Protein AF-A0A9D7HA29-F1 (afdb_monomer_lite)

Radius of gyration: 18.34 Å; chains: 1; bounding box: 44×27×56 Å

Sequence (119 aa):
MEEQPLTALDWIAALVAGTNLVALLAFPVIGRSFGSIFQDLGGANVPLLTRLATSFWFPGAMALPGAAALAMALRTKVPLATRRAFIIGAFAMAVAGLALCALGLYLPIFRIADAIKAD

Foldseek 3Di:
DDQDDDDPVLVVLLVLLVVLLVCLLCQLVVLVVLQVVCVVVPVVPQDPLLVLLNDNVNSNVLSVQLVVLSVVLPDPPDHPVSSSVSSVVSSVSSVVSSVSSVCSSCVVVVVVVVVVVVD

pLDDT: mean 85.87, std 10.63, range [49.31, 96.75]

Structure (mmCIF, N/CA/C/O backbone):
data_AF-A0A9D7HA29-F1
#
_entry.id   AF-A0A9D7HA29-F1
#
loop_
_atom_site.group_PDB
_atom_site.id
_atom_site.type_symbol
_atom_site.label_atom_id
_atom_site.label_alt_id
_atom_site.label_comp_id
_atom_site.label_asym_id
_atom_site.label_entity_id
_atom_site.label_seq_id
_atom_site.pdbx_PDB_ins_code
_atom_site.Cartn_x
_atom_site.Cartn_y
_atom_site.Cartn_z
_atom_site.occupancy
_atom_site.B_iso_or_equiv
_atom_site.auth_seq_id
_atom_site.auth_comp_id
_atom_site.auth_asym_id
_atom_site.auth_atom_id
_atom_site.pdbx_PDB_model_num
ATOM 1 N N . MET A 1 1 ? -24.868 2.699 25.990 1.00 53.12 1 MET A N 1
ATOM 2 C CA . MET A 1 1 ? -24.625 1.758 24.880 1.00 53.12 1 MET A CA 1
ATOM 3 C C . MET A 1 1 ? -23.230 1.210 25.091 1.00 53.12 1 MET A C 1
ATOM 5 O O . MET A 1 1 ? -22.305 2.010 25.092 1.00 53.12 1 MET A O 1
ATOM 9 N N . GLU A 1 2 ? -23.081 -0.080 25.384 1.00 49.31 2 GLU A N 1
ATOM 10 C CA . GLU A 1 2 ? -21.754 -0.703 25.461 1.00 49.31 2 GLU A CA 1
ATOM 11 C C . GLU A 1 2 ? -21.075 -0.593 24.094 1.00 49.31 2 GLU A C 1
ATOM 13 O O . GLU A 1 2 ? -21.612 -1.046 23.081 1.00 49.31 2 GLU A O 1
ATOM 18 N N . GLU A 1 3 ? -19.910 0.049 24.051 1.00 59.66 3 GLU A N 1
ATOM 19 C CA . GLU A 1 3 ? -19.065 0.020 22.866 1.00 59.66 3 GLU A CA 1
ATOM 20 C C . GLU A 1 3 ? -18.491 -1.392 22.739 1.00 59.66 3 GLU A C 1
ATOM 22 O O . GLU A 1 3 ? -17.606 -1.787 23.496 1.00 59.66 3 GLU A O 1
ATOM 27 N N . GLN A 1 4 ? -19.014 -2.181 21.799 1.00 73.88 4 GLN A N 1
ATOM 28 C CA . GLN A 1 4 ? -18.411 -3.472 21.487 1.00 73.88 4 GLN A CA 1
ATOM 29 C C . GLN A 1 4 ? -16.973 -3.245 20.984 1.00 73.88 4 GLN A C 1
ATOM 31 O O . GLN A 1 4 ? -16.764 -2.421 20.087 1.00 73.88 4 GLN A O 1
ATOM 36 N N . PRO A 1 5 ? -15.969 -3.945 21.537 1.00 84.31 5 PRO A N 1
ATOM 37 C CA . PRO A 1 5 ? -14.583 -3.761 21.131 1.00 84.31 5 PRO A CA 1
ATOM 38 C C . PRO A 1 5 ? -14.324 -4.289 19.709 1.00 84.31 5 PRO A C 1
ATOM 40 O O . PRO A 1 5 ? -15.063 -5.122 19.175 1.00 84.31 5 PRO A O 1
ATOM 43 N N . LEU A 1 6 ? -13.236 -3.809 19.091 1.00 88.75 6 LEU A N 1
ATOM 44 C CA . LEU A 1 6 ? -12.702 -4.410 17.865 1.00 88.75 6 LEU A CA 1
ATOM 45 C C . LEU A 1 6 ? -12.325 -5.871 18.122 1.00 88.75 6 LEU A C 1
ATOM 47 O O . LEU A 1 6 ? -11.799 -6.215 19.182 1.00 88.75 6 LEU A O 1
ATOM 51 N N . THR A 1 7 ? -12.582 -6.720 17.133 1.00 93.25 7 THR A N 1
ATOM 52 C CA . THR A 1 7 ? -12.265 -8.147 17.207 1.00 93.25 7 THR A CA 1
ATOM 53 C C . THR A 1 7 ? -10.782 -8.400 16.936 1.00 93.25 7 THR A C 1
ATOM 55 O O . THR A 1 7 ? -10.077 -7.551 16.392 1.00 93.25 7 THR A O 1
ATOM 58 N N . ALA A 1 8 ? -10.303 -9.604 17.259 1.00 94.56 8 ALA A N 1
ATOM 59 C CA . ALA A 1 8 ? -8.954 -10.031 16.885 1.00 94.56 8 ALA A CA 1
ATOM 60 C C . ALA A 1 8 ? -8.719 -9.952 15.363 1.00 94.56 8 ALA A C 1
ATOM 62 O O . ALA A 1 8 ? -7.650 -9.534 14.926 1.00 94.56 8 ALA A O 1
ATOM 63 N N . LEU A 1 9 ? -9.732 -10.289 14.555 1.00 93.94 9 LEU A N 1
ATOM 64 C CA . LEU A 1 9 ? -9.646 -10.217 13.096 1.00 93.94 9 LEU A CA 1
ATOM 65 C C . LEU A 1 9 ? -9.490 -8.772 12.600 1.00 93.94 9 LEU A C 1
ATOM 67 O O . LEU A 1 9 ? -8.688 -8.524 11.702 1.00 93.94 9 LEU A O 1
ATOM 71 N N . ASP A 1 10 ? -10.196 -7.820 13.220 1.00 94.19 10 ASP A N 1
ATOM 72 C CA . ASP A 1 10 ? -10.066 -6.391 12.907 1.00 94.19 10 ASP A CA 1
ATOM 73 C C . ASP A 1 10 ? -8.627 -5.901 13.158 1.00 94.19 10 ASP A C 1
ATOM 75 O O . ASP A 1 10 ? -8.058 -5.169 12.347 1.00 94.19 10 ASP A O 1
ATOM 79 N N . TRP A 1 11 ? -8.006 -6.345 14.256 1.00 95.06 11 TRP A N 1
ATOM 80 C CA . TRP A 1 11 ? -6.619 -6.005 14.582 1.00 95.06 11 TRP A CA 1
ATOM 81 C C . TRP A 1 11 ? -5.604 -6.640 13.633 1.00 95.06 11 TRP A C 1
ATOM 83 O O . TRP A 1 11 ? -4.657 -5.967 13.228 1.00 95.06 11 TRP A O 1
ATOM 93 N N . ILE A 1 12 ? -5.808 -7.899 13.237 1.00 96.25 12 ILE A N 1
ATOM 94 C CA . ILE A 1 12 ? -4.960 -8.562 12.236 1.00 96.25 12 ILE A CA 1
ATOM 95 C C . ILE A 1 12 ? -5.047 -7.813 10.903 1.00 96.25 12 ILE A C 1
ATOM 97 O O . ILE A 1 12 ? -4.016 -7.498 10.310 1.00 96.25 12 ILE A O 1
ATOM 101 N N . ALA A 1 13 ? -6.256 -7.468 10.454 1.00 93.94 13 ALA A N 1
ATOM 102 C CA . ALA A 1 13 ? -6.450 -6.710 9.221 1.00 93.94 13 ALA A CA 1
ATOM 103 C C . ALA A 1 13 ? -5.777 -5.329 9.290 1.00 93.94 13 ALA A C 1
ATOM 105 O O . ALA A 1 13 ? -5.097 -4.935 8.344 1.00 93.94 13 ALA A O 1
ATOM 106 N N . ALA A 1 14 ? -5.903 -4.623 10.417 1.00 94.88 14 ALA A N 1
ATOM 107 C CA . ALA A 1 14 ? -5.237 -3.342 10.642 1.00 94.88 14 ALA A CA 1
ATOM 108 C C . ALA A 1 14 ? -3.703 -3.466 10.630 1.00 94.88 14 ALA A C 1
ATOM 110 O O . ALA A 1 14 ? -3.031 -2.619 10.039 1.00 94.88 14 ALA A O 1
ATOM 111 N N . LEU A 1 15 ? -3.150 -4.524 11.233 1.00 96.75 15 LEU A N 1
ATOM 112 C CA . LEU A 1 15 ? -1.711 -4.789 11.240 1.00 96.75 15 LEU A CA 1
ATOM 113 C C . LEU A 1 15 ? -1.192 -5.065 9.825 1.00 96.75 15 LEU A C 1
ATOM 115 O O . LEU A 1 15 ? -0.233 -4.427 9.401 1.00 96.75 15 LEU A O 1
ATOM 119 N N . VAL A 1 16 ? -1.853 -5.958 9.081 1.00 96.50 16 VAL A N 1
ATOM 120 C CA . VAL A 1 16 ? -1.470 -6.298 7.699 1.00 96.50 16 VAL A CA 1
ATOM 121 C C . VAL A 1 16 ? -1.615 -5.089 6.771 1.00 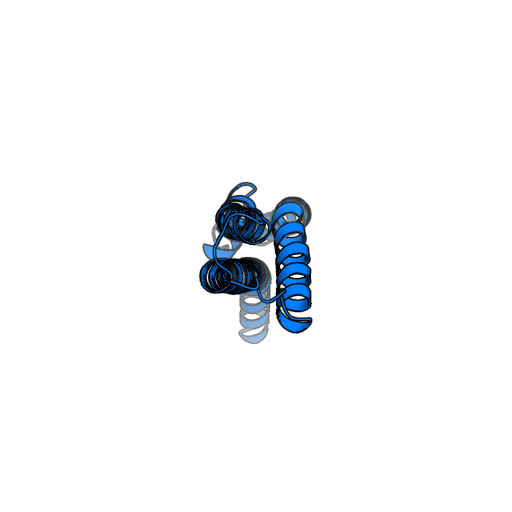96.50 16 VAL A C 1
ATOM 123 O O . VAL A 1 16 ? -0.743 -4.831 5.940 1.00 96.50 16 VAL A O 1
ATOM 126 N N . ALA A 1 17 ? -2.686 -4.305 6.927 1.00 95.88 17 ALA A N 1
ATOM 127 C CA . ALA A 1 17 ? -2.842 -3.043 6.211 1.00 95.88 17 ALA A CA 1
ATOM 128 C C . ALA A 1 17 ? -1.676 -2.097 6.527 1.00 95.88 17 ALA A C 1
ATOM 130 O O . ALA A 1 17 ? -1.046 -1.572 5.612 1.00 95.88 17 ALA A O 1
ATOM 131 N N . GLY A 1 18 ? -1.345 -1.931 7.809 1.00 95.56 18 GLY A N 1
ATOM 132 C CA . GLY A 1 18 ? -0.228 -1.109 8.264 1.00 95.56 18 GLY A CA 1
ATOM 133 C C . GLY A 1 18 ? 1.110 -1.536 7.662 1.00 95.56 18 GLY A C 1
ATOM 134 O O . GLY A 1 18 ? 1.818 -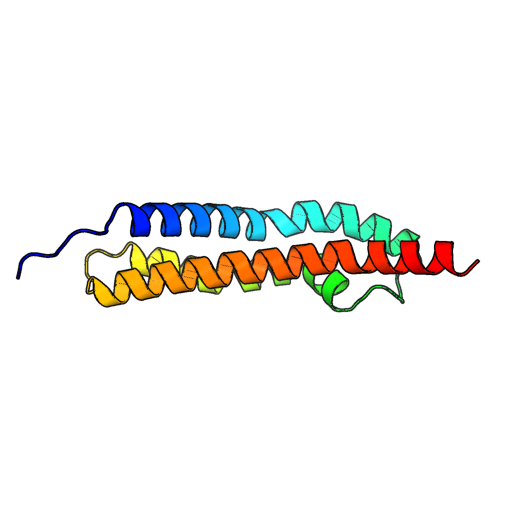0.696 7.106 1.00 95.56 18 GLY A O 1
ATOM 135 N N . THR A 1 19 ? 1.444 -2.828 7.691 1.00 96.38 19 THR A N 1
ATOM 136 C CA . THR A 1 19 ? 2.700 -3.327 7.106 1.00 96.38 19 THR A CA 1
ATOM 137 C C . THR A 1 19 ? 2.746 -3.123 5.594 1.00 96.38 19 THR A C 1
ATOM 139 O O . THR A 1 19 ? 3.776 -2.705 5.071 1.00 96.38 19 THR A O 1
ATOM 142 N N . ASN A 1 20 ? 1.631 -3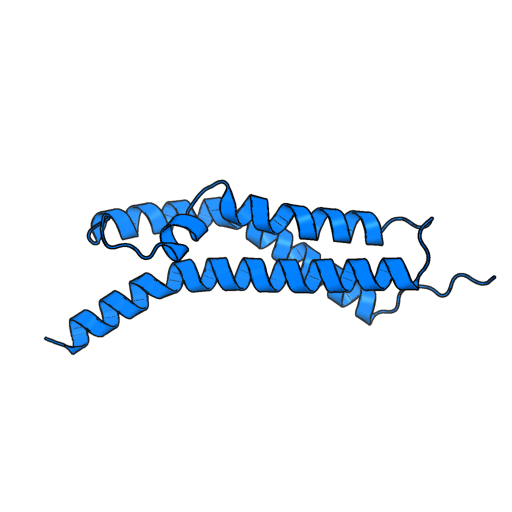.338 4.889 1.00 94.69 20 ASN A N 1
ATOM 143 C CA . ASN A 1 20 ? 1.552 -3.112 3.443 1.00 94.69 20 ASN A CA 1
ATOM 144 C C . ASN A 1 20 ? 1.669 -1.625 3.077 1.00 94.69 20 ASN A C 1
ATOM 146 O O . ASN A 1 20 ? 2.302 -1.285 2.080 1.00 94.69 20 ASN A O 1
ATOM 150 N N . LEU A 1 21 ? 1.108 -0.727 3.890 1.00 94.94 21 LEU A N 1
ATOM 151 C CA . LEU A 1 21 ? 1.265 0.718 3.714 1.00 94.94 21 LEU A CA 1
ATOM 152 C C . LEU A 1 21 ? 2.714 1.155 3.926 1.00 94.94 21 LEU A C 1
ATOM 154 O O . LEU A 1 21 ? 3.236 1.937 3.135 1.00 94.94 21 LEU A O 1
ATOM 158 N N . VAL A 1 22 ? 3.388 0.620 4.947 1.00 94.44 22 VAL A N 1
ATOM 159 C CA . VAL A 1 22 ? 4.824 0.857 5.155 1.00 94.44 22 VAL A CA 1
ATOM 160 C C . VAL A 1 22 ? 5.630 0.334 3.966 1.00 94.44 22 VAL A C 1
ATOM 162 O O . VAL A 1 22 ? 6.496 1.047 3.464 1.00 94.44 22 VAL A O 1
ATOM 165 N N . ALA A 1 23 ? 5.315 -0.861 3.460 1.00 92.56 23 ALA A N 1
ATOM 166 C CA . ALA A 1 23 ? 5.959 -1.410 2.270 1.00 92.56 23 ALA A CA 1
ATOM 167 C C . ALA A 1 23 ? 5.744 -0.520 1.033 1.00 92.56 23 ALA A C 1
ATOM 169 O O . ALA A 1 23 ? 6.697 -0.268 0.300 1.00 92.56 23 ALA A O 1
ATOM 170 N N . LEU A 1 24 ? 4.535 0.018 0.830 1.00 91.75 24 LEU A N 1
ATOM 171 C CA . LEU A 1 24 ? 4.239 0.980 -0.238 1.00 91.75 24 LEU A CA 1
ATOM 172 C C . LEU A 1 24 ? 5.042 2.278 -0.106 1.00 91.75 24 LEU A C 1
ATOM 174 O O . LEU A 1 24 ? 5.546 2.790 -1.102 1.00 91.75 24 LEU A O 1
ATOM 178 N N . LEU A 1 25 ? 5.199 2.796 1.112 1.00 90.81 25 LEU A N 1
ATOM 179 C CA . LEU A 1 25 ? 6.006 3.991 1.374 1.00 90.81 25 LEU A CA 1
ATOM 180 C C . LEU A 1 25 ? 7.509 3.736 1.201 1.00 90.81 25 LEU A C 1
ATOM 182 O O . LEU A 1 25 ? 8.235 4.636 0.785 1.00 90.81 25 LEU A O 1
ATOM 186 N N . ALA A 1 26 ? 7.976 2.521 1.488 1.00 89.12 26 ALA A N 1
ATOM 187 C CA . ALA A 1 26 ? 9.356 2.097 1.253 1.00 89.12 26 ALA A CA 1
ATOM 188 C C . ALA A 1 26 ? 9.621 1.723 -0.219 1.00 89.12 26 ALA A C 1
ATOM 190 O O . ALA A 1 26 ? 10.772 1.712 -0.661 1.00 89.12 26 ALA A O 1
ATOM 191 N N . PHE A 1 27 ? 8.570 1.454 -0.997 1.00 87.12 27 PHE A N 1
ATOM 192 C CA . PHE A 1 27 ? 8.661 0.999 -2.382 1.00 87.12 27 PHE A CA 1
ATOM 193 C C . PHE A 1 27 ? 9.508 1.901 -3.296 1.00 87.12 27 PHE A C 1
ATOM 195 O O . PHE A 1 27 ? 10.278 1.352 -4.078 1.00 87.12 27 PHE A O 1
ATOM 202 N N . PRO A 1 28 ? 9.478 3.248 -3.209 1.00 83.44 28 PRO A N 1
ATOM 203 C CA . PRO A 1 28 ? 10.334 4.113 -4.025 1.00 83.44 28 PRO A CA 1
ATOM 204 C C . PRO A 1 28 ? 11.838 3.870 -3.856 1.00 83.44 28 PRO A C 1
ATOM 206 O O . PRO A 1 28 ? 12.608 4.126 -4.784 1.00 83.44 28 PRO A O 1
ATOM 209 N N . VAL A 1 29 ? 12.271 3.376 -2.691 1.00 84.31 29 VAL A N 1
ATOM 210 C CA . VAL A 1 29 ? 13.676 3.010 -2.450 1.00 84.31 29 VAL A CA 1
ATOM 211 C C . VAL A 1 29 ? 14.048 1.802 -3.306 1.00 84.31 29 VAL A C 1
ATOM 213 O O . VAL A 1 29 ? 15.065 1.824 -3.992 1.00 84.31 29 VAL A O 1
ATOM 216 N N . ILE A 1 30 ? 13.176 0.793 -3.334 1.00 79.06 30 ILE A N 1
ATOM 217 C CA . ILE A 1 30 ? 13.331 -0.417 -4.149 1.00 79.06 30 ILE A CA 1
ATOM 218 C C . ILE A 1 30 ? 13.198 -0.067 -5.640 1.00 79.06 30 ILE A C 1
ATOM 220 O O . ILE A 1 30 ? 14.031 -0.451 -6.459 1.00 79.06 30 ILE A O 1
ATOM 224 N N . GLY A 1 31 ? 12.188 0.729 -5.994 1.00 75.50 31 GLY A N 1
ATOM 225 C CA . GLY A 1 31 ? 11.883 1.142 -7.361 1.00 75.50 31 GLY A CA 1
ATOM 226 C C . GLY A 1 31 ? 13.009 1.922 -8.043 1.00 75.50 31 GLY A C 1
ATOM 227 O O . GLY A 1 31 ? 13.150 1.812 -9.258 1.00 75.50 31 GLY A O 1
ATOM 228 N N . ARG A 1 32 ? 13.856 2.647 -7.295 1.00 76.81 32 ARG A N 1
ATOM 229 C CA . ARG A 1 32 ? 15.057 3.298 -7.853 1.00 76.81 32 ARG A CA 1
ATOM 230 C C . ARG A 1 32 ? 16.077 2.296 -8.384 1.00 76.81 32 ARG A C 1
ATOM 232 O O . ARG A 1 32 ? 16.581 2.499 -9.483 1.00 76.81 32 ARG A O 1
ATOM 239 N N . SER A 1 33 ? 16.351 1.229 -7.636 1.00 78.00 33 SER A N 1
ATOM 240 C CA . SER A 1 33 ? 17.293 0.184 -8.055 1.00 78.00 33 SER A CA 1
ATOM 241 C C . SER A 1 33 ? 16.806 -0.553 -9.303 1.00 78.00 33 SER A C 1
ATOM 243 O O . SER A 1 33 ? 17.596 -0.859 -10.188 1.00 78.00 33 SER A O 1
ATOM 245 N N . PHE A 1 34 ? 15.497 -0.790 -9.412 1.00 75.75 34 PHE A N 1
ATOM 246 C CA . PHE A 1 34 ? 14.904 -1.371 -10.620 1.00 75.75 34 PHE A CA 1
ATOM 247 C C . PHE A 1 34 ? 14.833 -0.375 -11.784 1.00 75.75 34 PHE A C 1
ATOM 249 O O . PHE A 1 34 ? 14.992 -0.759 -12.939 1.00 75.75 34 PHE A O 1
ATOM 256 N N . GLY A 1 35 ? 14.628 0.911 -11.495 1.00 72.62 35 GLY A N 1
ATOM 257 C CA . GLY A 1 35 ? 14.556 1.966 -12.501 1.00 72.62 35 GLY A CA 1
ATOM 258 C C . GLY A 1 35 ? 15.830 2.095 -13.335 1.00 72.62 35 GLY A C 1
ATOM 259 O O . GLY A 1 35 ? 15.724 2.228 -14.551 1.00 72.62 35 GLY A O 1
ATOM 260 N N . SER A 1 36 ? 17.016 2.005 -12.720 1.00 73.62 36 SER A N 1
ATOM 261 C CA . SER A 1 36 ? 18.283 2.023 -13.469 1.00 73.62 36 SER A CA 1
ATOM 262 C C . SER A 1 36 ? 18.412 0.807 -14.389 1.00 73.62 36 SER A C 1
ATOM 264 O O . SER A 1 36 ? 18.703 0.970 -15.568 1.00 73.62 36 SER A O 1
ATOM 266 N N . ILE A 1 37 ? 18.068 -0.387 -13.893 1.00 76.12 37 ILE A N 1
ATOM 267 C CA . ILE A 1 37 ? 18.082 -1.632 -14.682 1.00 76.12 37 ILE A CA 1
ATOM 268 C C . ILE A 1 37 ? 17.159 -1.518 -15.906 1.00 76.12 37 ILE A C 1
ATOM 270 O O . ILE A 1 37 ? 17.521 -1.923 -17.007 1.00 76.12 37 ILE A O 1
ATOM 274 N N . PHE A 1 38 ? 15.963 -0.943 -15.748 1.00 74.12 38 PHE A N 1
ATOM 275 C CA . PHE A 1 38 ? 15.026 -0.791 -16.866 1.00 74.12 38 PHE A CA 1
ATOM 276 C C . PHE A 1 38 ? 15.426 0.293 -17.873 1.00 74.12 38 PHE A C 1
ATOM 278 O O . PHE A 1 38 ? 14.988 0.227 -19.022 1.00 74.12 38 PHE A O 1
ATOM 285 N N . GLN A 1 39 ? 16.241 1.277 -17.483 1.00 70.94 39 GLN A N 1
ATOM 286 C CA . GLN A 1 39 ? 16.810 2.225 -18.442 1.00 70.94 39 GLN A CA 1
ATOM 287 C C . GLN A 1 39 ? 17.840 1.548 -19.348 1.00 70.94 39 GLN A C 1
ATOM 289 O O . GLN A 1 39 ? 17.788 1.757 -20.563 1.00 70.94 39 GLN A O 1
ATOM 294 N N . ASP A 1 40 ? 18.673 0.674 -18.781 1.00 70.50 40 ASP A N 1
ATOM 295 C CA . ASP A 1 40 ? 19.680 -0.096 -19.522 1.00 70.50 40 ASP A CA 1
ATOM 296 C C . ASP A 1 40 ? 19.048 -1.079 -20.528 1.00 70.50 40 ASP A C 1
ATOM 298 O O . ASP A 1 40 ? 19.629 -1.375 -21.569 1.00 70.50 40 ASP A O 1
ATOM 302 N N . LEU A 1 41 ? 17.818 -1.537 -20.269 1.00 65.94 41 LEU A N 1
ATOM 303 C CA . LEU A 1 41 ? 17.085 -2.506 -21.099 1.00 65.94 41 LEU A CA 1
ATOM 304 C C . LEU A 1 41 ? 16.228 -1.870 -22.217 1.00 65.94 41 LEU A C 1
ATOM 306 O O . LEU A 1 41 ? 15.375 -2.539 -22.800 1.00 65.94 41 LEU A O 1
ATOM 310 N N . GLY A 1 42 ? 16.443 -0.589 -22.541 1.00 63.66 42 GLY A N 1
ATOM 311 C CA . GLY A 1 42 ? 15.775 0.091 -23.663 1.00 63.66 42 GLY A CA 1
ATOM 312 C C . GLY A 1 42 ? 14.689 1.084 -23.241 1.00 63.66 42 GLY A C 1
ATOM 313 O O . GLY A 1 42 ? 13.600 1.087 -23.819 1.00 63.66 42 GLY A O 1
ATOM 314 N N . GLY A 1 43 ? 15.006 1.933 -22.251 1.00 61.97 43 GLY A N 1
ATOM 315 C CA . GLY A 1 43 ? 14.142 2.813 -21.439 1.00 61.97 43 GLY A CA 1
ATOM 316 C C . GLY A 1 43 ? 12.915 3.533 -22.043 1.00 61.97 43 GLY A C 1
ATOM 317 O O . GLY A 1 43 ? 12.093 4.035 -21.277 1.00 61.97 43 GLY A O 1
ATOM 318 N N . ALA A 1 44 ? 12.721 3.568 -23.364 1.00 61.00 44 ALA A N 1
ATOM 319 C CA . ALA A 1 44 ? 11.510 4.080 -24.015 1.00 61.00 44 ALA A CA 1
ATOM 320 C C . ALA A 1 44 ? 10.352 3.056 -24.089 1.00 61.00 44 ALA A C 1
ATOM 322 O O . ALA A 1 44 ? 9.191 3.462 -24.104 1.00 61.00 44 ALA A O 1
ATOM 323 N N . ASN A 1 45 ? 10.637 1.746 -24.077 1.00 69.31 45 ASN A N 1
ATOM 324 C CA . ASN A 1 45 ? 9.628 0.680 -24.249 1.00 69.31 45 ASN A CA 1
ATOM 325 C C . ASN A 1 45 ? 9.091 0.087 -22.932 1.00 69.31 45 ASN A C 1
ATOM 327 O O . ASN A 1 45 ? 8.354 -0.908 -22.925 1.00 69.31 45 ASN A O 1
ATOM 331 N N . VAL A 1 46 ? 9.447 0.698 -21.803 1.00 76.38 46 VAL A N 1
ATOM 332 C CA . VAL A 1 46 ? 9.055 0.226 -20.474 1.00 76.38 46 VAL A CA 1
ATOM 333 C C . VAL A 1 46 ? 7.541 0.431 -20.270 1.00 76.38 46 VAL A C 1
ATOM 335 O O . VAL A 1 46 ? 7.039 1.529 -20.533 1.00 76.38 46 VAL A O 1
ATOM 338 N N . PRO A 1 47 ? 6.787 -0.587 -19.801 1.00 83.38 47 PRO A N 1
ATOM 339 C CA . PRO A 1 47 ? 5.345 -0.474 -19.582 1.00 83.38 47 PRO A CA 1
ATOM 340 C C . PRO A 1 47 ? 4.965 0.727 -18.705 1.00 83.38 47 PRO A C 1
ATOM 342 O O . PRO A 1 47 ? 5.651 1.054 -17.736 1.00 83.38 47 PRO A O 1
ATOM 345 N N . LEU A 1 48 ? 3.822 1.358 -19.000 1.00 86.31 48 LEU A N 1
ATOM 346 C CA . LEU A 1 48 ? 3.340 2.522 -18.245 1.00 86.31 48 LEU A CA 1
ATOM 347 C C . LEU A 1 48 ? 3.218 2.223 -16.745 1.00 86.31 48 LEU A C 1
ATOM 349 O O . LEU A 1 48 ? 3.647 3.028 -15.922 1.00 86.31 48 LEU A O 1
ATOM 353 N N . LEU A 1 49 ? 2.680 1.051 -16.393 1.00 86.19 49 LEU A N 1
ATOM 354 C CA . LEU A 1 49 ? 2.523 0.644 -14.997 1.00 86.19 49 LEU A CA 1
ATOM 355 C C . LEU A 1 49 ? 3.873 0.508 -14.282 1.00 86.19 49 LEU A C 1
ATOM 357 O O . LEU A 1 49 ? 3.977 0.887 -13.122 1.00 86.19 49 LEU A O 1
ATOM 361 N N . THR A 1 50 ? 4.918 0.046 -14.970 1.00 85.50 50 THR A N 1
ATOM 362 C CA . THR A 1 50 ? 6.286 0.006 -14.436 1.00 85.50 50 THR A CA 1
ATOM 363 C C . THR A 1 50 ? 6.799 1.410 -14.162 1.00 85.50 50 THR A C 1
ATOM 365 O O . THR A 1 50 ? 7.276 1.668 -13.064 1.00 85.50 50 THR A O 1
ATOM 368 N N . ARG A 1 51 ? 6.634 2.343 -15.112 1.00 85.81 51 ARG A N 1
ATOM 369 C CA . ARG A 1 51 ? 7.049 3.746 -14.935 1.00 85.81 51 ARG A CA 1
ATOM 370 C C . ARG A 1 51 ? 6.339 4.408 -13.754 1.00 85.81 51 ARG A C 1
ATOM 372 O O . ARG A 1 51 ? 6.957 5.189 -13.034 1.00 85.81 51 ARG A O 1
ATOM 379 N N . LEU A 1 52 ? 5.056 4.101 -13.560 1.00 87.50 52 LEU A N 1
ATOM 380 C CA . LEU A 1 52 ? 4.290 4.559 -12.402 1.00 87.50 52 LEU A CA 1
ATOM 381 C C . LEU A 1 52 ? 4.808 3.907 -11.115 1.00 87.50 52 LEU A C 1
ATOM 383 O O . LEU A 1 52 ? 5.166 4.625 -10.188 1.00 87.50 52 LEU A O 1
ATOM 387 N N . ALA A 1 53 ? 4.944 2.581 -11.072 1.00 86.44 53 ALA A N 1
ATOM 388 C CA . ALA A 1 53 ? 5.411 1.841 -9.898 1.00 86.44 53 ALA A CA 1
ATOM 389 C C . ALA A 1 53 ? 6.825 2.242 -9.441 1.00 86.44 53 ALA A C 1
ATOM 391 O O . ALA A 1 53 ? 7.085 2.297 -8.242 1.00 86.44 53 ALA A O 1
ATOM 392 N N . THR A 1 54 ? 7.732 2.563 -10.369 1.00 85.94 54 THR A N 1
ATOM 393 C CA . THR A 1 54 ? 9.093 3.028 -10.046 1.00 85.94 54 THR A CA 1
ATOM 394 C C . THR A 1 54 ? 9.167 4.528 -9.759 1.00 85.94 54 THR A C 1
ATOM 396 O O . THR A 1 54 ? 10.229 5.031 -9.393 1.00 85.94 54 THR A O 1
ATOM 399 N N . SER A 1 55 ? 8.075 5.276 -9.946 1.00 86.44 55 SER A N 1
ATOM 400 C CA . SER A 1 55 ? 8.053 6.705 -9.634 1.00 86.44 55 SER A CA 1
ATOM 401 C C . SER A 1 55 ? 8.040 6.938 -8.122 1.00 86.44 55 SER A C 1
ATOM 403 O O . SER A 1 55 ? 7.509 6.146 -7.349 1.00 86.44 55 SER A O 1
ATOM 405 N N . PHE A 1 56 ? 8.609 8.062 -7.684 1.00 85.06 56 PHE A N 1
ATOM 406 C CA . PHE A 1 56 ? 8.657 8.391 -6.258 1.00 85.06 56 PHE A CA 1
ATOM 407 C C . PHE A 1 56 ? 7.271 8.685 -5.665 1.00 85.06 56 PHE A C 1
ATOM 409 O O . PHE A 1 56 ? 7.030 8.440 -4.487 1.00 85.06 56 PHE A O 1
ATOM 416 N N . TRP A 1 57 ? 6.357 9.219 -6.476 1.00 88.25 57 TRP A N 1
ATOM 417 C CA . TRP A 1 57 ? 5.083 9.741 -5.991 1.00 88.25 57 TRP A CA 1
ATOM 418 C C . TRP A 1 57 ? 3.959 8.705 -6.009 1.00 88.25 57 TRP A C 1
ATOM 420 O O . TRP A 1 57 ? 3.101 8.751 -5.136 1.00 88.25 57 TRP A O 1
ATOM 430 N N . PHE A 1 58 ? 3.935 7.777 -6.971 1.00 91.00 58 PHE A N 1
ATOM 431 C CA . PHE A 1 58 ? 2.780 6.898 -7.173 1.00 91.00 58 PHE A CA 1
ATOM 432 C C . PHE A 1 58 ? 2.572 5.884 -6.034 1.00 91.00 58 PHE A C 1
ATOM 434 O O . PHE A 1 58 ? 1.456 5.843 -5.510 1.00 91.00 58 PHE A O 1
ATOM 441 N N . PRO A 1 59 ? 3.591 5.132 -5.557 1.00 90.62 59 PRO A N 1
ATOM 442 C CA . PRO A 1 59 ? 3.413 4.249 -4.400 1.00 90.62 59 PRO A CA 1
ATOM 443 C C . PRO A 1 59 ? 2.971 5.017 -3.146 1.00 90.62 59 PRO A C 1
ATOM 445 O O . PRO A 1 59 ? 2.078 4.578 -2.423 1.00 90.62 59 PRO A O 1
ATOM 448 N N . GLY A 1 60 ? 3.528 6.217 -2.937 1.00 91.56 60 GLY A N 1
ATOM 449 C CA . GLY A 1 60 ? 3.129 7.107 -1.846 1.00 91.56 60 GLY A CA 1
ATOM 450 C C . GLY A 1 60 ? 1.683 7.593 -1.974 1.00 91.56 60 GLY A C 1
ATOM 451 O O . GLY A 1 60 ? 0.925 7.534 -1.008 1.00 91.56 60 GLY A O 1
ATOM 452 N N . ALA A 1 61 ? 1.265 8.002 -3.173 1.00 92.19 61 ALA A N 1
ATOM 453 C CA . ALA A 1 61 ? -0.104 8.425 -3.454 1.00 92.19 61 ALA A CA 1
ATOM 454 C C . ALA A 1 61 ? -1.118 7.292 -3.231 1.00 92.19 61 ALA A C 1
ATOM 456 O O . ALA A 1 61 ? -2.218 7.554 -2.750 1.00 92.19 61 ALA A O 1
ATOM 457 N N . MET A 1 62 ? -0.742 6.040 -3.516 1.00 91.12 62 MET A N 1
ATOM 458 C CA . MET A 1 62 ? -1.562 4.861 -3.211 1.00 91.12 62 MET A CA 1
ATOM 459 C C . MET A 1 62 ? -1.623 4.558 -1.706 1.00 91.12 62 MET A C 1
ATOM 461 O O . MET A 1 62 ? -2.654 4.095 -1.216 1.00 91.12 62 MET A O 1
ATOM 465 N N . ALA A 1 63 ? -0.559 4.853 -0.953 1.00 92.88 63 ALA A N 1
ATOM 466 C CA . ALA A 1 63 ? -0.523 4.644 0.494 1.00 92.88 63 ALA A CA 1
ATOM 467 C C . ALA A 1 63 ? -1.372 5.666 1.274 1.00 92.88 63 ALA A C 1
ATOM 469 O O . ALA A 1 63 ? -2.004 5.311 2.269 1.00 92.88 63 ALA A O 1
ATOM 470 N N . LEU A 1 64 ? -1.425 6.927 0.832 1.00 93.38 64 LEU A N 1
ATOM 471 C CA . LEU A 1 64 ? -2.128 8.012 1.536 1.00 93.38 64 LEU A CA 1
ATOM 472 C C . LEU A 1 64 ? -3.593 7.708 1.911 1.00 93.38 64 LEU A C 1
ATOM 474 O O . LEU A 1 64 ? -3.928 7.850 3.090 1.00 93.38 64 LEU A O 1
ATOM 478 N N . PRO A 1 65 ? -4.481 7.284 0.989 1.00 93.00 65 PRO A N 1
ATOM 479 C CA . PRO A 1 65 ? -5.875 7.011 1.336 1.00 93.00 65 PRO A CA 1
ATOM 480 C C . PRO A 1 65 ? -6.013 5.839 2.317 1.00 93.00 65 PRO A C 1
ATOM 482 O O . PRO A 1 65 ? -6.831 5.906 3.235 1.00 93.00 65 PRO A O 1
ATOM 485 N N . GLY A 1 66 ? -5.186 4.795 2.181 1.00 92.81 66 GLY A N 1
ATOM 486 C CA . GLY A 1 66 ? -5.181 3.668 3.115 1.00 92.81 66 GLY A CA 1
ATOM 487 C C . GLY A 1 66 ? -4.673 4.063 4.505 1.00 92.81 66 GLY A C 1
ATOM 488 O O . GLY A 1 66 ? -5.272 3.680 5.509 1.00 92.81 66 GLY A O 1
ATOM 489 N N . ALA A 1 67 ? -3.635 4.899 4.580 1.00 94.19 67 ALA A N 1
ATOM 490 C CA . ALA A 1 67 ? -3.120 5.437 5.839 1.00 94.19 67 ALA A CA 1
ATOM 491 C C . ALA A 1 67 ? -4.137 6.357 6.531 1.00 94.19 67 ALA A C 1
ATOM 493 O O . ALA A 1 67 ? -4.336 6.255 7.742 1.00 94.19 67 ALA A O 1
ATOM 494 N N . ALA A 1 68 ? -4.828 7.209 5.769 1.00 94.69 68 ALA A N 1
ATOM 495 C CA . ALA A 1 68 ? -5.896 8.058 6.289 1.00 94.69 68 ALA A CA 1
ATOM 496 C C . ALA A 1 68 ? -7.064 7.222 6.834 1.00 94.69 68 ALA A C 1
ATOM 498 O O . ALA A 1 68 ? -7.535 7.478 7.943 1.00 94.69 68 ALA A O 1
ATOM 499 N N . ALA A 1 69 ? -7.493 6.188 6.102 1.00 93.31 69 ALA A N 1
ATOM 500 C CA . ALA A 1 69 ? -8.524 5.264 6.564 1.00 93.31 69 ALA A CA 1
ATOM 501 C C . ALA A 1 69 ? -8.096 4.551 7.859 1.00 93.31 69 ALA A C 1
ATOM 503 O O . ALA A 1 69 ? -8.845 4.551 8.836 1.00 93.31 69 ALA A O 1
ATOM 504 N N . LEU A 1 70 ? -6.864 4.040 7.926 1.00 93.38 70 LEU A N 1
ATOM 505 C CA . LEU A 1 70 ? -6.351 3.378 9.126 1.00 93.38 70 LEU A CA 1
ATOM 506 C C . LEU A 1 70 ? -6.282 4.336 10.329 1.00 93.38 70 LEU A C 1
ATOM 508 O O . LEU A 1 70 ? -6.715 3.987 11.426 1.00 93.38 70 LEU A O 1
ATOM 512 N N . ALA A 1 71 ? -5.829 5.575 10.125 1.00 94.19 71 ALA A N 1
ATOM 513 C CA . ALA A 1 71 ? -5.814 6.600 11.169 1.00 94.19 71 ALA A CA 1
ATOM 514 C C . ALA A 1 71 ? -7.228 6.940 11.674 1.00 94.19 71 ALA A C 1
ATOM 516 O O . ALA A 1 71 ? -7.427 7.152 12.872 1.00 94.19 71 ALA A O 1
ATOM 517 N N . MET A 1 72 ? -8.223 6.967 10.782 1.00 92.88 72 MET A N 1
ATOM 518 C CA . MET A 1 72 ? -9.625 7.173 11.151 1.00 92.88 72 MET A CA 1
ATOM 519 C C . MET A 1 72 ? -10.208 5.980 11.917 1.00 92.88 72 MET A C 1
ATOM 521 O O . MET A 1 72 ? -10.959 6.188 12.871 1.00 92.88 72 MET A O 1
ATOM 525 N N . ALA A 1 73 ? -9.826 4.748 11.571 1.00 90.56 73 ALA A N 1
ATOM 526 C CA . ALA A 1 73 ? -10.254 3.538 12.277 1.00 90.56 73 ALA A CA 1
ATOM 527 C C . ALA A 1 73 ? -9.780 3.475 13.740 1.00 90.56 73 ALA A C 1
ATOM 529 O O . ALA A 1 73 ? -10.460 2.900 14.597 1.00 90.56 73 ALA A O 1
ATOM 530 N N . LEU A 1 74 ? -8.624 4.072 14.038 1.00 88.06 74 LEU A N 1
ATOM 531 C CA . LEU A 1 74 ? -8.041 4.099 15.382 1.00 88.06 74 LEU A CA 1
ATOM 532 C C . LEU A 1 74 ? -8.689 5.140 16.308 1.00 88.06 74 LEU A C 1
ATOM 534 O O . LEU A 1 74 ? -8.466 5.109 17.518 1.00 88.06 74 LEU A O 1
ATOM 538 N N . ARG A 1 75 ? -9.523 6.046 15.781 1.00 89.12 75 ARG A N 1
ATOM 539 C CA . ARG A 1 75 ? -10.230 7.037 16.603 1.00 89.12 75 ARG A CA 1
ATOM 540 C C . ARG A 1 75 ? -11.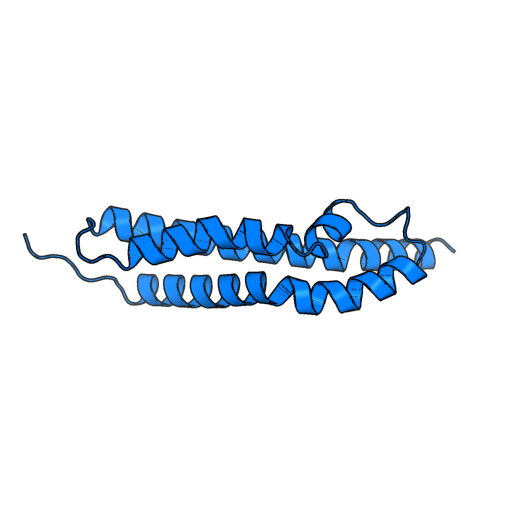344 6.365 17.408 1.00 89.12 75 ARG A C 1
ATOM 542 O O . ARG A 1 75 ? -12.271 5.793 16.843 1.00 89.12 75 ARG A O 1
ATOM 549 N N . THR A 1 76 ? -11.292 6.502 18.731 1.00 79.88 76 THR A N 1
ATOM 550 C CA . THR A 1 76 ? -12.282 5.924 19.659 1.00 79.88 76 THR A CA 1
ATOM 551 C C . THR A 1 76 ? -13.654 6.587 19.571 1.00 79.88 76 THR A C 1
ATOM 553 O O . THR A 1 76 ? -14.656 5.937 19.810 1.00 79.88 76 THR A O 1
ATOM 556 N N . LYS A 1 77 ? -13.725 7.855 19.143 1.00 86.50 77 LYS A N 1
ATOM 557 C CA . LYS A 1 77 ? -14.983 8.618 19.016 1.00 86.50 77 LYS A CA 1
ATOM 558 C C . LYS A 1 77 ? -15.867 8.208 17.826 1.00 86.50 77 LYS A C 1
ATOM 560 O O . LYS A 1 77 ? -16.892 8.838 17.588 1.00 86.50 77 LYS A O 1
ATOM 565 N N . VAL A 1 78 ? -15.443 7.233 17.025 1.00 86.38 78 VAL A N 1
ATOM 566 C CA . VAL A 1 78 ? -16.122 6.829 15.787 1.00 86.38 78 VAL A CA 1
ATOM 567 C C . VAL A 1 78 ? -16.931 5.550 16.043 1.00 86.38 78 VAL A C 1
ATOM 569 O O . VAL A 1 78 ? -16.406 4.638 16.683 1.00 86.38 78 VAL A O 1
ATOM 572 N N . PRO A 1 79 ? -18.167 5.426 15.518 1.00 90.12 79 PRO A N 1
ATOM 573 C CA . PRO A 1 79 ? -18.962 4.209 15.661 1.00 90.12 79 PRO A CA 1
ATOM 574 C C . PRO A 1 79 ? -18.217 2.958 15.179 1.00 90.12 79 PRO A C 1
ATOM 576 O O . PRO A 1 79 ? -17.515 2.993 14.165 1.00 90.12 79 PRO A O 1
ATOM 579 N N . LEU A 1 80 ? -18.413 1.828 15.865 1.00 89.00 80 LEU A N 1
ATOM 580 C CA . LEU A 1 80 ? -17.702 0.574 15.581 1.00 89.00 80 LEU A CA 1
ATOM 581 C C . LEU A 1 80 ? -17.837 0.121 14.120 1.00 89.00 80 LEU A C 1
ATOM 583 O O . LEU A 1 80 ? -16.845 -0.259 13.501 1.00 89.00 80 LEU A O 1
ATOM 587 N N . ALA A 1 81 ? -19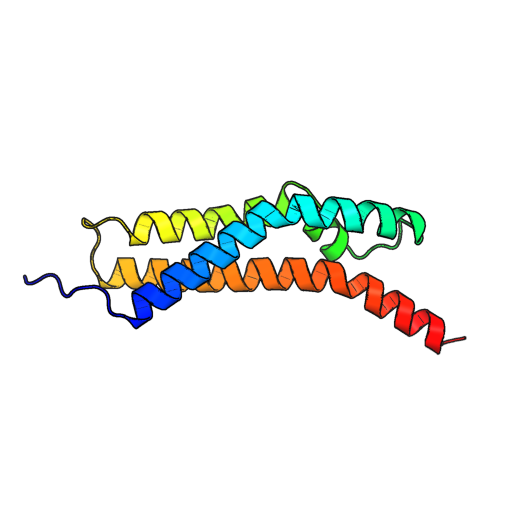.046 0.191 13.556 1.00 91.25 81 ALA A N 1
ATOM 588 C CA . ALA A 1 81 ? -19.300 -0.198 12.168 1.00 91.25 81 ALA A CA 1
ATOM 589 C C . ALA A 1 81 ? -18.451 0.624 11.183 1.00 91.25 81 ALA A C 1
ATOM 591 O O . ALA A 1 81 ? -17.831 0.075 10.274 1.00 91.25 81 ALA A O 1
ATOM 592 N N . THR A 1 82 ? -18.355 1.935 11.412 1.00 92.69 82 THR A N 1
ATOM 593 C CA . THR A 1 82 ? -17.545 2.844 10.597 1.00 92.69 82 THR A CA 1
ATOM 594 C C . THR A 1 82 ? -16.052 2.565 10.767 1.00 92.69 82 THR A C 1
ATOM 596 O O . THR A 1 82 ? -15.315 2.553 9.783 1.00 92.69 82 THR A O 1
ATOM 599 N N . ARG A 1 83 ? -15.593 2.273 11.992 1.00 93.06 83 ARG A N 1
ATOM 600 C CA . ARG A 1 83 ? -14.197 1.875 12.246 1.00 93.06 83 ARG A CA 1
ATOM 601 C C . ARG A 1 83 ? -13.829 0.608 11.476 1.00 93.06 83 ARG A C 1
ATOM 603 O O . ARG A 1 83 ? -12.793 0.590 10.821 1.00 93.06 83 ARG A O 1
ATOM 610 N N . ARG A 1 84 ? -14.692 -0.414 11.480 1.00 94.44 84 ARG A N 1
ATOM 611 C CA . ARG A 1 84 ? -14.483 -1.646 10.696 1.00 94.44 84 ARG A CA 1
ATOM 612 C C . ARG A 1 84 ? -14.436 -1.377 9.195 1.00 94.44 84 ARG A C 1
ATOM 614 O O . ARG A 1 84 ? -13.533 -1.869 8.525 1.00 94.44 84 ARG A O 1
ATOM 621 N N . ALA A 1 85 ? -15.347 -0.553 8.676 1.00 94.94 85 ALA A N 1
ATOM 622 C CA . ALA A 1 85 ? -15.328 -0.159 7.268 1.00 94.94 85 ALA A CA 1
ATOM 623 C C . ALA A 1 85 ? -14.003 0.525 6.886 1.00 94.94 85 ALA A C 1
ATOM 625 O O . ALA A 1 85 ? -13.430 0.216 5.842 1.00 94.94 85 ALA A O 1
ATOM 626 N N . PHE A 1 86 ? -13.471 1.388 7.756 1.00 96.19 86 PHE A N 1
ATOM 627 C CA . PHE A 1 86 ? -12.164 2.007 7.549 1.00 96.19 86 PHE A CA 1
ATOM 628 C C . PHE A 1 86 ? -11.003 1.004 7.579 1.00 96.19 86 PHE A C 1
ATOM 630 O O . PHE A 1 86 ? -10.102 1.124 6.753 1.00 96.19 86 PHE A O 1
ATOM 637 N N . ILE A 1 87 ? -11.023 0.004 8.468 1.00 95.62 87 ILE A N 1
ATOM 638 C CA . ILE A 1 87 ? -9.998 -1.057 8.502 1.00 95.62 87 ILE A CA 1
ATOM 639 C C . ILE A 1 87 ? -10.020 -1.864 7.203 1.00 95.62 87 ILE A C 1
ATOM 641 O O . ILE A 1 87 ? -8.978 -2.053 6.579 1.00 95.62 87 ILE A O 1
ATOM 645 N N . ILE A 1 88 ? -11.204 -2.301 6.766 1.00 96.12 88 ILE A N 1
ATOM 646 C CA . ILE A 1 88 ? -11.369 -3.082 5.533 1.00 96.12 88 ILE A CA 1
ATOM 647 C C . ILE A 1 88 ? -10.933 -2.257 4.318 1.00 96.12 88 ILE A C 1
ATOM 649 O O . ILE A 1 88 ? -10.200 -2.756 3.464 1.00 96.12 88 ILE A O 1
ATOM 653 N N . GLY A 1 89 ? -11.331 -0.984 4.261 1.00 94.81 89 GLY A N 1
ATOM 654 C CA . GLY A 1 89 ? -10.915 -0.063 3.206 1.00 94.81 89 GLY A CA 1
ATOM 655 C C . GLY A 1 89 ? -9.399 0.134 3.175 1.00 94.81 89 GLY A C 1
ATOM 656 O O . GLY A 1 89 ? -8.790 0.023 2.112 1.00 94.81 89 GLY A O 1
ATOM 657 N N . ALA A 1 90 ? -8.772 0.356 4.334 1.00 95.19 90 ALA A N 1
ATOM 658 C CA . ALA A 1 90 ? -7.320 0.478 4.447 1.00 95.19 90 ALA A CA 1
ATOM 659 C C . ALA A 1 90 ? -6.604 -0.795 3.978 1.00 95.19 90 ALA A C 1
ATOM 661 O O . ALA A 1 90 ? -5.646 -0.712 3.212 1.00 95.19 90 ALA A O 1
ATOM 662 N N . PHE A 1 91 ? -7.098 -1.965 4.388 1.00 96.06 91 PHE A N 1
ATOM 663 C CA . PHE A 1 91 ? -6.567 -3.262 3.980 1.00 96.06 91 PHE A CA 1
ATOM 664 C C . PHE A 1 91 ? -6.648 -3.463 2.463 1.00 96.06 91 PHE A C 1
ATOM 666 O O . PHE A 1 91 ? -5.629 -3.736 1.828 1.00 96.06 91 PHE A O 1
ATOM 673 N N . ALA A 1 92 ? -7.829 -3.271 1.872 1.00 96.25 92 ALA A N 1
ATOM 674 C CA . ALA A 1 92 ? -8.038 -3.443 0.438 1.00 96.25 92 ALA A CA 1
ATOM 675 C C . ALA A 1 92 ? -7.156 -2.490 -0.382 1.00 96.25 92 ALA A C 1
ATOM 677 O O . ALA A 1 92 ? -6.509 -2.922 -1.334 1.00 96.25 92 ALA A O 1
ATOM 678 N N . MET A 1 93 ? -7.070 -1.218 0.023 1.00 95.06 93 MET A N 1
ATOM 679 C CA . MET A 1 93 ? -6.226 -0.222 -0.645 1.00 95.06 93 MET A CA 1
ATOM 680 C C . MET A 1 93 ? -4.739 -0.564 -0.543 1.00 95.06 93 MET A C 1
ATOM 682 O O . MET A 1 93 ? -4.025 -0.477 -1.540 1.00 95.06 93 MET A O 1
ATOM 686 N N . ALA A 1 94 ? -4.270 -0.984 0.634 1.00 94.44 94 ALA A N 1
ATOM 687 C CA . ALA A 1 94 ? -2.871 -1.339 0.835 1.00 94.44 94 ALA A CA 1
ATOM 688 C C . ALA A 1 94 ? -2.474 -2.570 0.006 1.00 94.44 94 ALA A C 1
ATOM 690 O O . ALA A 1 94 ? -1.435 -2.560 -0.653 1.00 94.44 94 ALA A O 1
ATOM 691 N N . VAL A 1 95 ? -3.319 -3.608 -0.013 1.00 95.56 95 VAL A N 1
ATOM 692 C CA . VAL A 1 95 ? -3.094 -4.817 -0.822 1.00 95.56 95 VAL A CA 1
ATOM 693 C C . VAL A 1 95 ? -3.140 -4.495 -2.315 1.00 95.56 95 VAL A C 1
ATOM 695 O O . VAL A 1 95 ? -2.228 -4.878 -3.044 1.00 95.56 95 VAL A O 1
ATOM 698 N N . ALA A 1 96 ? -4.160 -3.768 -2.778 1.00 95.75 96 ALA A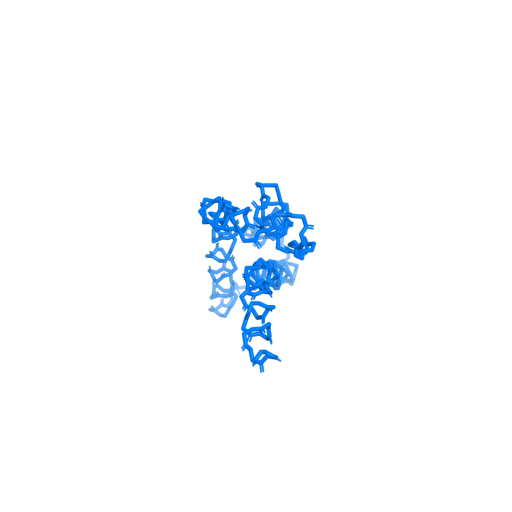 N 1
ATOM 699 C CA . ALA A 1 96 ? -4.306 -3.418 -4.190 1.00 95.75 96 ALA A CA 1
ATOM 700 C C . ALA A 1 96 ? -3.157 -2.526 -4.680 1.00 95.75 96 ALA A C 1
ATOM 702 O O . ALA A 1 96 ? -2.579 -2.789 -5.734 1.00 95.75 96 ALA A O 1
ATOM 703 N N . GLY A 1 97 ? -2.780 -1.509 -3.900 1.00 94.12 97 GLY A N 1
ATOM 704 C CA . GLY A 1 97 ? -1.652 -0.640 -4.219 1.00 94.12 97 GLY A CA 1
ATOM 705 C C . GLY A 1 97 ? -0.345 -1.423 -4.315 1.00 94.12 97 GLY A C 1
ATOM 706 O O . GLY A 1 97 ? 0.401 -1.257 -5.283 1.00 94.12 97 GLY A O 1
ATOM 707 N N . LEU A 1 98 ? -0.076 -2.306 -3.347 1.00 92.44 98 LEU A N 1
ATOM 708 C CA . LEU A 1 98 ? 1.142 -3.115 -3.346 1.00 92.44 98 LEU A CA 1
ATOM 709 C C . LEU A 1 98 ? 1.158 -4.100 -4.523 1.00 92.44 98 LEU A C 1
ATOM 711 O O . LEU A 1 98 ? 2.182 -4.232 -5.191 1.00 92.44 98 LEU A O 1
ATOM 715 N N . ALA A 1 99 ? 0.019 -4.728 -4.830 1.00 94.56 99 ALA A N 1
ATOM 716 C CA . ALA A 1 99 ? -0.134 -5.610 -5.983 1.00 94.56 99 ALA A CA 1
ATOM 717 C C . ALA A 1 99 ? 0.116 -4.873 -7.306 1.00 94.56 99 ALA A C 1
ATOM 719 O O . ALA A 1 99 ? 0.846 -5.381 -8.152 1.00 94.56 99 ALA A O 1
ATOM 720 N N . LEU A 1 100 ? -0.417 -3.658 -7.477 1.00 93.56 100 LEU A N 1
ATOM 721 C CA . LEU A 1 100 ? -0.160 -2.833 -8.663 1.00 93.56 100 LEU A CA 1
ATOM 722 C C . LEU A 1 100 ? 1.322 -2.477 -8.805 1.00 93.56 100 LEU A C 1
ATOM 724 O O . LEU A 1 100 ? 1.870 -2.554 -9.905 1.00 93.56 100 LEU A O 1
ATOM 728 N N . CYS A 1 101 ? 1.980 -2.120 -7.701 1.00 91.00 101 CYS A N 1
ATOM 729 C CA . CYS A 1 101 ? 3.406 -1.809 -7.706 1.00 91.00 101 CYS A CA 1
ATOM 730 C C . CYS A 1 101 ? 4.250 -3.048 -8.049 1.00 91.00 101 CYS A C 1
ATOM 732 O O . CYS A 1 101 ? 5.147 -2.971 -8.890 1.00 91.00 101 CYS A O 1
ATOM 734 N N . ALA A 1 102 ? 3.919 -4.206 -7.470 1.00 90.88 102 ALA A N 1
ATOM 735 C CA . ALA A 1 102 ? 4.569 -5.476 -7.781 1.00 90.88 102 ALA A CA 1
ATOM 736 C C . ALA A 1 102 ? 4.368 -5.870 -9.253 1.00 90.88 102 ALA A C 1
ATOM 738 O O . ALA A 1 102 ? 5.342 -6.143 -9.951 1.00 90.88 102 ALA A O 1
ATOM 739 N N . LEU A 1 103 ? 3.133 -5.828 -9.762 1.00 90.69 103 LEU A N 1
ATOM 740 C CA . LEU A 1 103 ? 2.830 -6.077 -11.176 1.00 90.69 103 LEU A CA 1
ATOM 741 C C . LEU A 1 103 ? 3.624 -5.141 -12.092 1.00 90.69 103 LEU A C 1
ATOM 743 O O . LEU A 1 103 ? 4.185 -5.589 -13.090 1.00 90.69 103 LEU A O 1
ATOM 747 N N . GLY A 1 104 ? 3.734 -3.862 -11.726 1.00 88.00 104 GLY A N 1
ATOM 748 C CA . GLY A 1 104 ? 4.570 -2.896 -12.431 1.00 88.00 104 GLY A CA 1
ATOM 749 C C . GLY A 1 104 ? 6.029 -3.343 -12.550 1.00 88.00 104 GLY A C 1
ATOM 750 O O . GLY A 1 104 ? 6.606 -3.200 -13.624 1.00 88.00 104 GLY A O 1
ATOM 751 N N . LEU A 1 105 ? 6.614 -3.933 -11.505 1.00 87.06 105 LEU A N 1
ATOM 752 C CA . LEU A 1 105 ? 7.985 -4.459 -11.554 1.00 87.06 105 LEU A CA 1
ATOM 753 C C . LEU A 1 105 ? 8.116 -5.749 -12.375 1.00 87.06 105 LEU A C 1
ATOM 755 O O . LEU A 1 105 ? 9.127 -5.931 -13.049 1.00 87.06 105 LEU A O 1
ATOM 759 N N . TYR A 1 106 ? 7.115 -6.631 -12.346 1.00 86.62 106 TYR A N 1
ATOM 760 C CA . TYR A 1 106 ? 7.182 -7.924 -13.039 1.00 86.62 106 TYR A CA 1
ATOM 761 C C . TYR A 1 106 ? 6.870 -7.847 -14.540 1.00 86.62 106 TYR A C 1
ATOM 763 O O . TYR A 1 106 ? 7.407 -8.634 -15.316 1.00 86.62 106 TYR A O 1
ATOM 771 N N . LEU A 1 107 ? 6.050 -6.890 -14.984 1.00 85.69 107 LEU A N 1
ATOM 772 C CA . LEU A 1 107 ? 5.711 -6.709 -16.404 1.00 85.69 107 LEU A CA 1
ATOM 773 C C . LEU A 1 107 ? 6.917 -6.663 -17.370 1.00 85.69 107 LEU A C 1
ATOM 775 O O . LEU A 1 107 ? 6.878 -7.361 -18.385 1.00 85.69 107 LEU A O 1
ATOM 779 N N . PRO A 1 108 ? 7.975 -5.869 -17.127 1.00 80.31 108 PRO A N 1
ATOM 780 C CA . PRO A 1 108 ? 9.138 -5.835 -18.012 1.00 80.31 108 PRO A CA 1
ATOM 781 C C . PRO A 1 108 ? 9.900 -7.165 -18.020 1.00 80.31 108 PRO A C 1
ATOM 783 O O . PRO A 1 108 ? 10.390 -7.559 -19.071 1.00 80.31 108 PRO A O 1
ATOM 786 N N . ILE A 1 109 ? 9.939 -7.890 -16.896 1.00 81.44 109 ILE A N 1
ATOM 787 C CA . ILE A 1 109 ? 10.579 -9.211 -16.806 1.00 81.44 109 ILE A CA 1
ATOM 788 C C . ILE A 1 109 ? 9.867 -10.204 -17.730 1.00 81.44 109 ILE A C 1
ATOM 790 O O . ILE A 1 109 ? 10.523 -10.905 -18.496 1.00 81.44 109 ILE A O 1
ATOM 794 N N . PHE A 1 110 ? 8.531 -10.219 -17.717 1.00 82.94 110 PHE A N 1
ATOM 795 C CA . PHE A 1 110 ? 7.759 -11.083 -18.614 1.00 82.94 110 PHE A CA 1
ATOM 796 C C . PHE A 1 110 ? 7.961 -10.722 -20.086 1.00 82.94 110 PHE A C 1
ATOM 798 O O . PHE A 1 110 ? 8.165 -11.615 -20.899 1.00 82.94 110 PHE A O 1
ATOM 805 N N . ARG A 1 111 ? 8.016 -9.426 -20.428 1.00 80.06 111 ARG A N 1
ATOM 806 C CA . ARG A 1 111 ? 8.310 -9.000 -21.808 1.00 80.06 111 ARG A CA 1
ATOM 807 C C . ARG A 1 111 ? 9.684 -9.458 -22.297 1.00 80.06 111 ARG A C 1
ATOM 809 O O . ARG A 1 111 ? 9.813 -9.827 -23.458 1.00 80.06 111 ARG A O 1
ATOM 816 N N . ILE A 1 112 ? 10.698 -9.431 -21.433 1.00 76.56 112 ILE A N 1
ATOM 817 C CA . ILE A 1 112 ? 12.046 -9.911 -21.771 1.00 76.56 112 ILE A CA 1
ATOM 818 C C . ILE A 1 112 ? 12.039 -11.431 -21.956 1.00 76.56 112 ILE A C 1
ATOM 820 O O . ILE A 1 112 ? 12.611 -11.931 -22.920 1.00 76.56 112 ILE A O 1
ATOM 824 N N . ALA A 1 113 ? 11.365 -12.162 -21.067 1.00 80.94 113 ALA A N 1
ATOM 825 C CA . ALA A 1 113 ? 11.243 -13.613 -21.173 1.00 80.94 113 ALA A CA 1
ATOM 826 C C . ALA A 1 113 ? 10.525 -14.044 -22.466 1.00 80.94 113 ALA A C 1
ATOM 828 O O . ALA A 1 113 ? 10.963 -14.991 -23.118 1.00 80.94 113 ALA A O 1
ATOM 829 N N . ASP A 1 114 ? 9.468 -13.330 -22.859 1.00 78.56 114 ASP A N 1
ATOM 830 C CA . ASP A 1 114 ? 8.747 -13.591 -24.107 1.00 78.56 114 ASP A CA 1
ATOM 831 C C . ASP A 1 114 ? 9.612 -13.301 -25.342 1.00 78.56 114 ASP A C 1
ATOM 833 O O . ASP A 1 114 ? 9.575 -14.072 -26.298 1.00 78.56 114 ASP A O 1
ATOM 837 N N . ALA A 1 115 ? 10.422 -12.235 -25.314 1.00 74.88 115 ALA A N 1
ATOM 838 C CA . ALA A 1 115 ? 11.340 -11.909 -26.405 1.00 74.88 115 ALA A CA 1
ATOM 839 C C . ALA A 1 115 ? 12.411 -12.995 -26.605 1.00 74.88 115 ALA A C 1
ATOM 841 O O . ALA A 1 115 ? 12.638 -13.414 -27.732 1.00 74.88 115 ALA A O 1
ATOM 842 N N . ILE A 1 116 ? 13.001 -13.513 -25.519 1.00 74.50 116 ILE A N 1
ATOM 843 C CA . ILE A 1 116 ? 14.007 -14.593 -25.581 1.00 74.50 116 ILE A CA 1
ATOM 844 C C . ILE A 1 116 ? 13.418 -15.890 -26.151 1.00 74.50 116 ILE A C 1
ATOM 846 O O . ILE A 1 116 ? 14.125 -16.658 -26.786 1.00 74.50 116 ILE A O 1
ATOM 850 N N . LYS A 1 117 ? 12.135 -16.168 -25.898 1.00 72.88 117 LYS A N 1
ATOM 851 C CA . LYS A 1 117 ? 11.472 -17.388 -26.377 1.00 72.88 117 LYS A CA 1
ATOM 852 C C . LYS A 1 117 ? 11.079 -17.319 -27.861 1.00 72.88 117 LYS A C 1
ATOM 854 O O . LYS A 1 117 ? 10.749 -18.352 -28.441 1.00 72.88 117 LYS A O 1
ATOM 859 N N . ALA A 1 118 ? 11.008 -16.116 -28.429 1.00 63.81 118 ALA A N 1
ATOM 860 C CA . ALA A 1 118 ? 10.613 -15.893 -29.816 1.00 63.81 118 ALA A CA 1
ATOM 861 C C . ALA A 1 118 ? 11.786 -16.000 -30.810 1.00 63.81 118 ALA A C 1
ATOM 863 O O . ALA A 1 118 ? 11.522 -16.195 -31.998 1.00 63.81 118 ALA A O 1
ATOM 864 N N . ASP A 1 119 ? 13.025 -15.891 -30.319 1.00 51.66 119 ASP A N 1
ATOM 865 C CA . ASP A 1 119 ? 14.275 -16.180 -31.040 1.00 51.66 119 ASP A CA 1
ATOM 866 C C . ASP A 1 119 ? 14.635 -17.679 -30.970 1.00 51.66 119 ASP A C 1
ATOM 868 O O . ASP A 1 119 ? 15.191 -18.199 -31.967 1.00 51.66 119 ASP A O 1
#

Secondary structure (DSSP, 8-state):
---PPPPHHHHHHHHHHHHHHHHHHHHHHHHHHHHHHHHHTTTTS--HHHHHHTSSSHHHHHHHHHHHHHHHHT-TTS-HHHHHHHHHHHHHHHHHHHHHHHHHHHHHHHHHHHHHHH-